Protein AF-A0A7C2GIQ8-F1 (afdb_monomer)

Solvent-accessible surface area (backbone atoms only — not comparable to full-atom values): 7158 Å² total; per-residue (Å²): 123,72,46,80,34,48,23,74,60,42,28,54,51,52,66,72,61,78,58,71,74,41,36,42,35,82,62,22,74,42,92,63,34,71,65,65,30,51,84,58,21,76,26,26,32,29,77,23,62,55,63,57,73,72,57,43,54,54,49,54,50,52,42,35,75,74,72,44,69,86,78,51,55,62,53,49,44,52,50,54,51,49,53,53,50,52,54,14,38,58,61,23,36,76,48,99,82,48,60,43,74,66,44,25,50,53,40,44,55,50,32,58,74,71,51,61,80,73,56,52,74,42,76,44,52,49,81,118

Radius of gyration: 17.82 Å; Cα contacts (8 Å, |Δi|>4): 164; chains: 1; bounding box: 41×32×48 Å

Foldseek 3Di:
DEDEDDQLVLLVCLVVVPDAQHEYEDNNDDPCSLVSNPPSLQRYKYWAFDDDPVRVVVLQVVCVVVVHDGDDRVNRVVVLVVVLLVVLQVQQQPDDPGHDPVSSVVSSVVCVVVVPRPGDTDIDGRPD

Nearest PDB structures (foldseek):
  3td9-assembly1_A-2  TM=7.112E-01  e=5.175E-03  Thermotoga maritima
  3hut-assembly1_A  TM=5.457E-01  e=5.059E-04  Rhodospirillum rubrum ATCC 11170
  1z17-assembly1_A  TM=6.435E-01  e=4.361E-02  Escherichia coli K-12
  3h5l-assembly1_A  TM=5.599E-01  e=1.765E-02  Ruegeria pomeroyi
  1usg-assembly1_A  TM=4.239E-01  e=1.307E-01  Escherichia coli

Sequence (128 aa):
MPLCCDGPTAARWAAAARREGILLGPPAYSPGLRGLLGPVRAGVLVPAWELGAGERASFEAAFREAGGGEPGPAAVAAYQATRLVLAAVGRAAGGAGGPTREGVRLALDRAAAEGTGRAGVGLVEIGR

Secondary structure (DSSP, 8-state):
--B-S-HHHHHHHHHHH--S-EEBPGGG--TTHHHHHGGGGGGEEEEEE---HHHHHHHHHHHHHTT--SPPHHHHHHHHHHHHHHHHHHHHTTSTT---HHHHHHHHHHHHHTTTT---EEEEETT-

Structure (mmCIF, N/CA/C/O backbone):
data_AF-A0A7C2GIQ8-F1
#
_entry.id   AF-A0A7C2GIQ8-F1
#
loop_
_atom_site.group_PDB
_atom_site.id
_atom_site.type_symbol
_a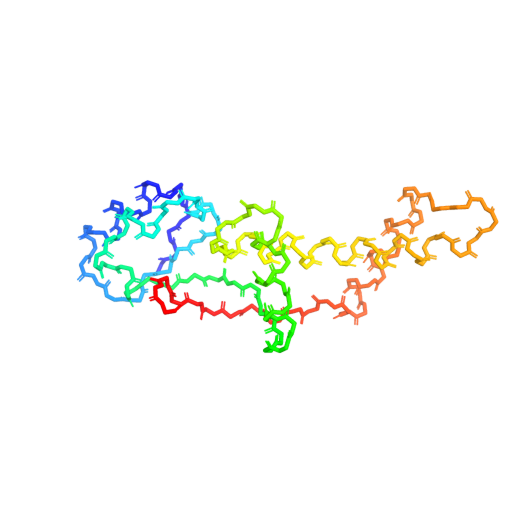tom_site.label_atom_id
_atom_site.label_alt_id
_atom_site.label_comp_id
_atom_site.label_asym_id
_atom_site.label_entity_id
_atom_site.label_seq_id
_atom_site.pdbx_PDB_ins_code
_atom_site.Cartn_x
_atom_site.Cartn_y
_atom_site.Cartn_z
_atom_site.occupancy
_atom_site.B_iso_or_equiv
_atom_site.auth_seq_id
_atom_site.auth_comp_id
_atom_site.auth_asym_id
_atom_site.auth_atom_id
_atom_site.pdbx_PDB_model_num
ATOM 1 N N . MET A 1 1 ? -15.291 -13.307 9.633 1.00 52.75 1 MET A N 1
ATOM 2 C CA . MET A 1 1 ? -15.921 -12.885 8.362 1.00 52.75 1 MET A CA 1
ATOM 3 C C . MET A 1 1 ? -15.361 -11.518 7.998 1.00 52.75 1 MET A C 1
ATOM 5 O O . MET A 1 1 ? -15.474 -10.639 8.847 1.00 52.75 1 MET A O 1
ATOM 9 N N . PRO A 1 2 ? -14.711 -11.344 6.834 1.00 59.53 2 PRO A N 1
ATOM 10 C CA . PRO A 1 2 ? -14.198 -10.043 6.413 1.00 59.53 2 PRO A CA 1
ATOM 11 C C . PRO A 1 2 ? -15.348 -9.096 6.052 1.00 59.53 2 PRO A C 1
ATOM 13 O O . PRO A 1 2 ? -16.257 -9.477 5.315 1.00 59.53 2 PRO A O 1
ATOM 16 N N . LEU A 1 3 ? -15.310 -7.865 6.563 1.00 67.00 3 LEU A N 1
ATOM 17 C CA . LEU A 1 3 ? -16.202 -6.790 6.126 1.00 67.00 3 LEU A CA 1
ATOM 18 C C . LEU A 1 3 ? -15.545 -6.051 4.953 1.00 67.00 3 LEU A C 1
ATOM 20 O O . LEU A 1 3 ? -14.547 -5.352 5.129 1.00 67.00 3 LEU A O 1
ATOM 24 N N . CYS A 1 4 ? -16.110 -6.205 3.756 1.00 67.69 4 CYS A N 1
ATOM 25 C CA . CYS A 1 4 ? -15.668 -5.528 2.534 1.00 67.69 4 CYS A CA 1
ATOM 26 C C . CYS A 1 4 ? -16.644 -4.395 2.191 1.00 67.69 4 CYS A C 1
ATOM 28 O O . CYS A 1 4 ? -17.511 -4.549 1.337 1.00 67.69 4 CYS A O 1
ATOM 30 N N . CYS A 1 5 ? -16.532 -3.271 2.892 1.00 71.88 5 CYS A N 1
ATOM 31 C CA . CYS A 1 5 ? -17.353 -2.078 2.676 1.00 71.88 5 CYS A CA 1
ATOM 32 C C . CYS A 1 5 ? -16.504 -0.813 2.852 1.00 71.88 5 CYS A C 1
ATOM 34 O O . CYS A 1 5 ? -15.355 -0.911 3.282 1.00 71.88 5 CYS A O 1
ATOM 36 N N . ASP A 1 6 ? -17.044 0.353 2.493 1.00 74.75 6 ASP A N 1
ATOM 37 C CA . ASP A 1 6 ? -16.381 1.642 2.715 1.00 74.75 6 ASP A CA 1
ATOM 38 C C . ASP A 1 6 ? -16.105 1.897 4.210 1.00 74.75 6 ASP A C 1
ATOM 40 O O . ASP A 1 6 ? -16.762 1.329 5.087 1.00 74.75 6 ASP A O 1
ATOM 44 N N . GLY A 1 7 ? -15.136 2.766 4.510 1.00 75.44 7 GLY A N 1
ATOM 45 C CA . GLY A 1 7 ? -14.696 3.046 5.882 1.00 75.44 7 GLY A CA 1
ATOM 46 C C . GLY A 1 7 ? -15.822 3.420 6.864 1.00 75.44 7 GLY A C 1
ATOM 47 O O . GLY A 1 7 ? -15.911 2.811 7.934 1.00 75.44 7 GLY A O 1
ATOM 48 N N . PRO A 1 8 ? -16.722 4.363 6.530 1.00 80.56 8 PRO A N 1
ATOM 49 C CA . PRO A 1 8 ? -17.891 4.679 7.356 1.00 80.56 8 PRO A CA 1
ATOM 50 C C . PRO A 1 8 ? -18.818 3.488 7.632 1.00 80.56 8 PRO A C 1
ATOM 52 O O . PRO A 1 8 ? -19.290 3.302 8.759 1.00 80.56 8 PRO A O 1
ATOM 55 N N . THR A 1 9 ? -19.099 2.666 6.625 1.00 81.50 9 THR A N 1
ATOM 56 C CA . THR A 1 9 ? -19.915 1.455 6.783 1.00 81.50 9 THR A CA 1
ATOM 57 C C . THR A 1 9 ? -19.206 0.428 7.666 1.00 81.50 9 THR A C 1
ATOM 59 O O . THR A 1 9 ? -19.820 -0.104 8.594 1.00 81.50 9 THR A O 1
ATOM 62 N N . ALA A 1 10 ? -17.903 0.232 7.472 1.00 80.31 10 ALA A N 1
ATOM 63 C CA . ALA A 1 10 ? -17.086 -0.659 8.287 1.00 80.31 10 ALA A CA 1
ATOM 64 C C . ALA A 1 10 ? -17.067 -0.242 9.766 1.00 80.31 10 ALA A C 1
ATOM 66 O O . ALA A 1 10 ? -17.242 -1.087 10.645 1.00 80.31 10 ALA A O 1
ATOM 67 N N . ALA A 1 11 ? -16.932 1.057 10.050 1.00 81.50 11 ALA A N 1
ATOM 68 C CA . ALA A 1 11 ? -16.924 1.575 11.416 1.00 81.50 11 ALA A CA 1
ATOM 69 C C . ALA A 1 11 ? -18.257 1.348 12.147 1.00 81.50 11 ALA A C 1
ATOM 71 O O . ALA A 1 11 ? -18.266 0.924 13.304 1.00 81.50 11 ALA A O 1
ATOM 72 N N . ARG A 1 12 ? -19.389 1.554 11.458 1.00 83.94 12 ARG A N 1
ATOM 73 C CA . ARG A 1 12 ? -20.727 1.285 12.014 1.00 83.94 12 ARG A CA 1
ATOM 74 C C . ARG A 1 12 ? -20.912 -0.188 12.369 1.00 83.94 12 ARG A C 1
ATOM 76 O O . ARG A 1 12 ? -21.391 -0.502 13.457 1.00 83.94 12 ARG A O 1
ATOM 83 N N . TRP A 1 13 ? -20.489 -1.086 11.482 1.00 83.06 13 TRP A N 1
ATOM 84 C CA . TRP A 1 13 ? -20.536 -2.523 11.741 1.00 83.06 13 TRP A CA 1
ATOM 85 C C . TRP A 1 13 ? -19.619 -2.941 12.889 1.00 83.06 13 TRP A C 1
ATOM 87 O O . TRP A 1 13 ? -20.045 -3.718 13.742 1.00 83.06 13 TRP A O 1
ATOM 97 N N . ALA A 1 14 ? -18.397 -2.407 12.950 1.00 81.62 14 ALA A N 1
ATOM 98 C CA . ALA A 1 14 ? -17.464 -2.703 14.033 1.00 81.62 14 ALA A CA 1
ATOM 99 C C . ALA A 1 14 ? -18.035 -2.292 15.400 1.00 81.62 14 ALA A C 1
ATOM 101 O O . ALA A 1 14 ? -18.028 -3.089 16.339 1.00 81.62 14 ALA A O 1
ATOM 102 N N . ALA A 1 15 ? -18.617 -1.092 15.490 1.00 81.81 15 ALA A N 1
ATOM 103 C CA . ALA A 1 15 ? -19.265 -0.603 16.704 1.00 81.81 15 ALA A CA 1
ATOM 104 C C . ALA A 1 15 ? -20.469 -1.463 17.132 1.00 81.81 15 ALA A C 1
ATOM 106 O O . ALA A 1 15 ? -20.637 -1.752 18.318 1.00 81.81 15 ALA A O 1
ATOM 107 N N . ALA A 1 16 ? -21.288 -1.910 16.175 1.00 81.88 16 ALA A N 1
ATOM 108 C CA . ALA A 1 16 ? -22.442 -2.767 16.447 1.00 81.88 16 ALA A CA 1
ATOM 109 C C . ALA A 1 16 ? -22.045 -4.193 16.864 1.00 81.88 16 ALA A C 1
ATOM 111 O O . ALA A 1 16 ? -22.718 -4.814 17.683 1.00 81.88 16 ALA A O 1
ATOM 112 N N . ALA A 1 17 ? -20.949 -4.719 16.314 1.00 78.62 17 ALA A N 1
ATOM 113 C CA . ALA A 1 17 ? -20.550 -6.107 16.496 1.00 78.62 17 ALA A CA 1
ATOM 114 C C . ALA A 1 17 ? -20.029 -6.435 17.908 1.00 78.62 17 ALA A C 1
ATOM 116 O O . ALA A 1 17 ? -20.028 -7.619 18.250 1.00 78.62 17 ALA A O 1
ATOM 117 N N . ARG A 1 18 ? -19.597 -5.422 18.690 1.00 68.31 18 ARG A N 1
ATOM 118 C CA . ARG A 1 18 ? -19.089 -5.512 20.082 1.00 68.31 18 ARG A CA 1
ATOM 119 C C . ARG A 1 18 ? -18.170 -6.717 20.350 1.00 68.31 18 ARG A C 1
ATOM 121 O O . ARG A 1 18 ? -18.248 -7.343 21.402 1.00 68.31 18 ARG A O 1
ATOM 128 N N . ARG A 1 19 ? -17.323 -7.061 19.381 1.00 68.19 19 ARG A N 1
ATOM 129 C CA . ARG A 1 19 ? -16.449 -8.240 19.415 1.00 68.19 19 ARG A CA 1
ATOM 130 C C . ARG A 1 19 ? -15.038 -7.863 18.981 1.00 68.19 19 ARG A C 1
ATOM 132 O O . ARG A 1 19 ? -14.872 -6.961 18.162 1.00 68.19 19 ARG A O 1
ATOM 139 N N . GLU A 1 20 ? -14.054 -8.581 19.500 1.00 69.44 20 GLU A N 1
ATOM 140 C CA . GLU A 1 20 ? -12.659 -8.485 19.067 1.00 69.44 20 GLU A CA 1
ATOM 141 C C . GLU A 1 20 ? -12.418 -9.321 17.797 1.00 69.44 20 GLU A C 1
ATOM 143 O O . GLU A 1 20 ? -13.225 -10.183 17.434 1.00 69.44 20 GLU A O 1
ATOM 148 N N . GLY A 1 21 ? -11.314 -9.054 17.096 1.00 71.62 21 GLY A N 1
ATOM 149 C CA . GLY A 1 21 ? -10.894 -9.815 15.915 1.00 71.62 21 GLY A CA 1
ATOM 150 C C . GLY A 1 21 ? -11.700 -9.519 14.645 1.00 71.62 21 GLY A C 1
ATOM 151 O O . GLY A 1 21 ? -11.882 -10.400 13.801 1.00 71.62 21 GLY A O 1
ATOM 152 N N . ILE A 1 22 ? -12.213 -8.296 14.490 1.00 80.69 22 ILE A N 1
ATOM 153 C CA . ILE A 1 22 ? -12.941 -7.892 13.282 1.00 80.69 22 ILE A CA 1
ATOM 154 C C . ILE A 1 22 ? -11.942 -7.649 12.155 1.00 80.69 22 ILE A C 1
ATOM 156 O O . ILE A 1 22 ? -11.134 -6.730 12.220 1.00 80.69 22 ILE A O 1
ATOM 160 N N . LEU A 1 23 ? -12.036 -8.452 11.097 1.00 79.44 23 LEU A N 1
ATOM 161 C CA . LEU A 1 23 ? -11.227 -8.295 9.895 1.00 79.44 23 LEU A CA 1
ATOM 162 C C . LEU A 1 23 ? -11.905 -7.312 8.929 1.00 79.44 23 LEU A C 1
ATOM 164 O O . LEU A 1 23 ? -12.991 -7.611 8.421 1.00 79.44 23 LEU A O 1
ATOM 168 N N . LEU A 1 24 ? -11.280 -6.167 8.647 1.00 77.31 24 LEU A N 1
ATOM 169 C CA . LEU A 1 24 ? -11.746 -5.245 7.600 1.00 77.31 24 LEU A CA 1
ATOM 170 C C . LEU A 1 24 ? -10.924 -5.424 6.330 1.00 77.31 24 LEU A C 1
ATOM 172 O O . LEU A 1 24 ? -9.706 -5.511 6.396 1.00 77.31 24 LEU A O 1
ATOM 176 N N . GLY A 1 25 ? -11.586 -5.473 5.176 1.00 68.81 25 GLY A N 1
ATOM 177 C CA . GLY A 1 25 ? -10.915 -5.578 3.883 1.00 68.81 25 GLY A CA 1
ATOM 178 C C . GLY A 1 25 ? -10.477 -4.226 3.290 1.00 68.81 25 GLY A C 1
ATOM 179 O O . GLY A 1 25 ? -10.890 -3.170 3.770 1.00 68.81 25 GLY A O 1
ATOM 180 N N . PRO A 1 26 ? -9.735 -4.250 2.165 1.00 60.41 26 PRO A N 1
ATOM 181 C CA . PRO A 1 26 ? -9.187 -3.074 1.479 1.00 60.41 26 PRO A CA 1
ATOM 182 C C . PRO A 1 26 ? -10.112 -1.885 1.160 1.00 60.41 26 PRO A C 1
ATOM 184 O O . PRO A 1 26 ? -9.614 -0.760 1.221 1.00 60.41 26 PRO A O 1
ATOM 187 N N . PRO A 1 27 ? -11.422 -2.040 0.864 1.00 60.56 27 PRO A N 1
ATOM 188 C CA . PRO A 1 27 ? -12.282 -0.871 0.647 1.00 60.56 27 PRO A CA 1
ATOM 189 C C . PRO A 1 27 ? -12.546 -0.053 1.923 1.00 60.56 27 PRO A C 1
ATOM 191 O O . PRO A 1 27 ? -12.976 1.095 1.826 1.00 60.56 27 PRO A O 1
ATOM 194 N N . ALA A 1 28 ? -12.267 -0.601 3.111 1.00 60.53 28 ALA A N 1
ATOM 195 C CA . ALA A 1 28 ? -12.519 0.091 4.370 1.00 60.53 28 ALA A CA 1
ATOM 196 C C . ALA A 1 28 ? -11.461 1.159 4.683 1.00 60.53 28 ALA A C 1
ATOM 198 O O . ALA A 1 28 ? -11.719 2.038 5.501 1.00 60.53 28 ALA A O 1
ATOM 199 N N . TYR A 1 29 ? -10.280 1.106 4.052 1.00 68.50 29 TYR A N 1
ATOM 200 C CA . TYR A 1 29 ? -9.123 1.940 4.393 1.00 68.50 29 TYR A CA 1
ATOM 201 C C . TYR A 1 29 ? -9.243 3.366 3.847 1.00 68.50 29 TYR A C 1
ATOM 203 O O . TYR A 1 29 ? -8.528 3.765 2.930 1.00 68.50 29 TYR A O 1
ATOM 211 N N . SER A 1 30 ? -10.142 4.157 4.423 1.00 64.56 30 SER A N 1
ATOM 212 C CA . SER A 1 30 ? -10.237 5.583 4.133 1.00 64.56 30 SER A CA 1
ATOM 213 C C . SER A 1 30 ? -9.470 6.415 5.169 1.00 64.56 30 SER A C 1
ATOM 215 O O . SER A 1 30 ? -9.431 6.053 6.354 1.00 64.56 30 SER A O 1
ATOM 217 N N . PRO A 1 31 ? -8.916 7.576 4.776 1.00 65.38 31 PRO A N 1
ATOM 218 C CA . PRO A 1 31 ? -8.516 8.604 5.732 1.00 65.38 31 PRO A CA 1
ATOM 219 C C . PRO A 1 31 ? -9.638 8.848 6.756 1.00 65.38 31 PRO A C 1
ATOM 221 O O . PRO A 1 31 ? -10.815 8.889 6.401 1.00 65.38 31 PRO A O 1
ATOM 224 N N . GLY A 1 32 ? -9.289 8.940 8.041 1.00 71.06 32 GLY A N 1
ATOM 225 C CA . GLY A 1 32 ? -10.256 9.160 9.125 1.00 71.06 32 GLY A CA 1
ATOM 226 C C . GLY A 1 32 ? -10.941 7.907 9.692 1.00 71.06 32 GLY A C 1
ATOM 227 O O . GLY A 1 32 ? -11.593 8.019 10.730 1.00 71.06 32 GLY A O 1
ATOM 228 N N . LEU A 1 33 ? -10.745 6.709 9.118 1.00 76.62 33 LEU A N 1
ATOM 229 C CA . LEU A 1 33 ? -11.305 5.458 9.663 1.00 76.62 33 LEU A CA 1
ATOM 230 C C . LEU A 1 33 ? -10.921 5.237 11.135 1.00 76.62 33 LEU A C 1
ATOM 232 O O . LEU A 1 33 ? -11.761 4.850 11.942 1.00 76.62 33 LEU A O 1
ATOM 236 N N . ARG A 1 34 ? -9.668 5.538 11.501 1.00 76.62 34 ARG A N 1
ATOM 237 C CA . ARG A 1 34 ? -9.179 5.468 12.889 1.00 76.62 34 ARG A CA 1
ATOM 238 C C . ARG A 1 34 ? -10.040 6.302 13.845 1.00 76.62 34 ARG A C 1
ATOM 240 O O . ARG A 1 34 ? -10.326 5.855 14.952 1.00 76.62 34 ARG A O 1
ATOM 247 N N . GLY A 1 35 ? -10.461 7.490 13.407 1.00 79.00 35 GLY A N 1
ATOM 248 C CA . GLY A 1 35 ? -11.360 8.358 14.167 1.00 79.00 35 GLY A CA 1
ATOM 249 C C . GLY A 1 35 ? -12.768 7.774 14.270 1.00 79.00 35 GLY A C 1
ATOM 250 O O . GLY A 1 35 ? -13.331 7.731 15.359 1.00 79.00 35 GLY A O 1
ATOM 251 N N . LEU A 1 36 ? -13.300 7.250 13.162 1.00 82.94 36 LEU A N 1
ATOM 252 C CA . LEU A 1 36 ? -14.636 6.644 13.110 1.00 82.94 36 LEU A CA 1
ATOM 253 C C . LEU A 1 36 ? -14.758 5.374 13.967 1.00 82.94 36 LEU A C 1
ATOM 255 O O . LEU A 1 36 ? -15.813 5.126 14.543 1.00 82.94 36 LEU A O 1
ATOM 259 N N . LEU A 1 37 ? -13.691 4.578 14.069 1.00 81.25 37 LEU A N 1
ATOM 260 C CA . LEU A 1 37 ? -13.659 3.365 14.891 1.00 81.25 37 LEU A CA 1
ATOM 261 C C . LEU A 1 37 ? -13.595 3.655 16.397 1.00 81.25 37 LEU A C 1
ATOM 263 O O . LEU A 1 37 ? -13.954 2.792 17.201 1.00 81.25 37 LEU A O 1
ATOM 267 N N . GLY A 1 38 ? -13.137 4.845 16.797 1.00 83.88 38 GLY A N 1
ATOM 268 C CA . GLY A 1 38 ? -13.063 5.235 18.202 1.00 83.88 38 GLY A CA 1
ATOM 269 C C . GLY A 1 38 ? -12.305 4.197 19.052 1.00 83.88 38 GLY A C 1
ATOM 270 O O . GLY A 1 38 ? -11.207 3.788 18.665 1.00 83.88 38 GLY A O 1
ATOM 271 N N . PRO A 1 39 ? -12.850 3.766 20.207 1.00 82.31 39 PRO A N 1
ATOM 272 C CA . PRO A 1 39 ? -12.249 2.732 21.058 1.00 82.31 39 PRO A CA 1
ATOM 273 C C . PRO A 1 39 ? -12.209 1.326 20.440 1.00 82.31 39 PRO A C 1
ATOM 275 O O . PRO A 1 39 ? -11.334 0.537 20.781 1.00 82.31 39 PRO A O 1
ATOM 278 N N . VAL A 1 40 ? -13.119 1.007 19.512 1.00 81.00 40 VAL A N 1
ATOM 279 C CA . VAL A 1 40 ? -13.261 -0.343 18.926 1.00 81.00 40 VAL A CA 1
ATOM 280 C C . VAL A 1 40 ? -12.078 -0.702 18.023 1.00 81.00 40 VAL A C 1
ATOM 282 O O . VAL A 1 40 ? -11.848 -1.869 17.723 1.00 81.00 40 VAL A O 1
ATOM 285 N N . ARG A 1 41 ? -11.281 0.296 17.634 1.00 80.25 41 ARG A N 1
ATOM 286 C CA . ARG A 1 41 ? -10.116 0.149 16.758 1.00 80.25 41 ARG A CA 1
ATOM 287 C C . ARG A 1 41 ? -9.113 -0.925 17.225 1.00 80.25 41 ARG A C 1
ATOM 289 O O . ARG A 1 41 ? -8.594 -1.649 16.386 1.00 80.25 41 ARG A O 1
ATOM 296 N N . ALA A 1 42 ? -8.940 -1.109 18.539 1.00 78.00 42 ALA A N 1
ATOM 297 C CA . ALA A 1 42 ? -8.035 -2.117 19.110 1.00 78.00 42 ALA A CA 1
ATOM 298 C C . ALA A 1 42 ? -8.473 -3.575 18.834 1.00 78.00 42 ALA A C 1
ATOM 300 O O . ALA A 1 42 ? -7.687 -4.510 18.900 1.00 78.00 42 ALA A O 1
ATOM 301 N N . GLY A 1 43 ? -9.745 -3.793 18.490 1.00 77.00 43 GLY A N 1
ATOM 302 C CA . GLY A 1 43 ? -10.260 -5.106 18.097 1.00 77.00 43 GLY A CA 1
ATOM 303 C C . GLY A 1 43 ? -10.265 -5.338 16.585 1.00 77.00 43 GLY A C 1
ATOM 304 O O . GLY A 1 43 ? -10.789 -6.361 16.140 1.00 77.00 43 GLY A O 1
ATOM 305 N N . VAL A 1 44 ? -9.761 -4.390 15.790 1.00 79.00 44 VAL A N 1
ATOM 306 C CA . VAL A 1 44 ? -9.875 -4.398 14.329 1.00 79.00 44 VAL A CA 1
ATOM 307 C C . VAL A 1 44 ? -8.540 -4.739 13.683 1.00 79.00 44 VAL A C 1
ATOM 309 O O . VAL A 1 44 ? -7.557 -4.018 13.837 1.00 79.00 44 VAL A O 1
ATOM 312 N N . LEU A 1 45 ? -8.547 -5.811 12.895 1.00 80.06 45 LEU A N 1
ATOM 313 C CA . LEU A 1 45 ? -7.412 -6.288 12.120 1.00 80.06 45 LEU A CA 1
ATOM 314 C C . LEU A 1 45 ? -7.612 -5.981 10.645 1.00 80.06 45 LEU A C 1
ATOM 316 O O . LEU A 1 45 ? -8.714 -6.119 10.107 1.00 80.06 45 LEU A O 1
ATOM 320 N N . VAL A 1 46 ? -6.525 -5.613 9.977 1.00 77.75 46 VAL A N 1
ATOM 321 C CA . VAL A 1 46 ? -6.542 -5.316 8.550 1.00 77.75 46 VAL A CA 1
ATOM 322 C C . VAL A 1 46 ? -5.371 -5.973 7.830 1.00 77.75 46 VAL A C 1
ATOM 324 O O . VAL A 1 46 ? -4.243 -5.872 8.315 1.00 77.75 46 VAL A O 1
ATOM 327 N N . PRO A 1 47 ? -5.595 -6.654 6.688 1.00 76.38 47 PRO A N 1
ATOM 328 C CA . PRO A 1 47 ? -4.510 -7.108 5.845 1.00 76.38 47 PRO A CA 1
ATOM 329 C C . PRO A 1 47 ? -3.737 -5.900 5.331 1.00 76.38 47 PRO A C 1
ATOM 331 O O . PRO A 1 47 ? -4.297 -5.009 4.679 1.00 76.38 47 PRO A O 1
ATOM 334 N N . ALA A 1 48 ? -2.445 -5.898 5.627 1.00 76.44 48 ALA A N 1
ATOM 335 C CA . ALA A 1 48 ? -1.499 -4.909 5.164 1.00 76.44 48 ALA A CA 1
ATOM 336 C C . ALA A 1 48 ? -0.264 -5.613 4.618 1.00 76.44 48 ALA A C 1
ATOM 338 O O . ALA A 1 48 ? 0.171 -6.649 5.121 1.00 76.44 48 ALA A O 1
ATOM 339 N N . TRP A 1 49 ? 0.307 -5.018 3.583 1.00 78.50 49 TRP A N 1
ATOM 340 C CA . TRP A 1 49 ? 1.604 -5.441 3.102 1.00 78.50 49 TRP A CA 1
ATOM 341 C C . TRP A 1 49 ? 2.672 -5.100 4.142 1.00 78.50 49 TRP A C 1
ATOM 343 O O . TRP A 1 49 ? 2.689 -3.999 4.702 1.00 78.50 49 TRP A O 1
ATOM 353 N N . GLU A 1 50 ? 3.557 -6.048 4.410 1.00 79.12 50 GLU A N 1
ATOM 354 C CA . GLU A 1 50 ? 4.646 -5.881 5.359 1.00 79.12 50 GLU A CA 1
ATOM 355 C C . GLU A 1 50 ? 5.837 -5.202 4.688 1.00 79.12 50 GLU A C 1
ATOM 357 O O . GLU A 1 50 ? 6.216 -5.516 3.558 1.00 79.12 50 GLU A O 1
ATOM 362 N N . LEU A 1 51 ? 6.434 -4.263 5.416 1.00 79.94 51 LEU A N 1
ATOM 363 C CA . LEU A 1 51 ? 7.721 -3.660 5.097 1.00 79.94 51 LEU A CA 1
ATOM 364 C C . LEU A 1 51 ? 8.705 -4.090 6.180 1.00 79.94 51 LEU A C 1
ATOM 366 O O . LEU A 1 51 ? 8.326 -4.174 7.352 1.00 79.94 51 LEU A O 1
ATOM 370 N N . GLY A 1 52 ? 9.968 -4.314 5.814 1.00 82.19 52 GLY A N 1
ATOM 371 C CA . GLY A 1 52 ? 11.020 -4.501 6.814 1.00 82.19 52 GLY A CA 1
ATOM 372 C C . GLY A 1 52 ? 11.118 -3.276 7.732 1.00 82.19 52 GLY A C 1
ATOM 373 O O . GLY A 1 52 ? 10.839 -2.160 7.299 1.00 82.19 52 GLY A O 1
ATOM 374 N N . ALA A 1 53 ? 11.529 -3.456 8.992 1.00 78.44 53 ALA A N 1
ATOM 375 C CA . ALA A 1 53 ? 11.509 -2.381 9.995 1.00 78.44 53 ALA A CA 1
ATOM 376 C C . ALA A 1 53 ? 12.247 -1.099 9.547 1.00 78.44 53 ALA A C 1
ATOM 378 O O . ALA A 1 53 ? 11.729 0.003 9.716 1.00 78.44 53 ALA A O 1
ATOM 379 N N . GLY A 1 54 ? 13.420 -1.239 8.915 1.00 85.31 54 GLY A N 1
ATOM 380 C CA . GLY A 1 54 ? 14.168 -0.098 8.373 1.00 85.31 54 GLY A CA 1
ATOM 381 C C . GLY A 1 54 ? 13.462 0.587 7.197 1.00 85.31 54 GLY A C 1
ATOM 382 O O . GLY A 1 54 ? 13.395 1.810 7.141 1.00 85.31 54 GLY A O 1
ATOM 383 N N . GLU A 1 55 ? 12.871 -0.195 6.293 1.00 87.44 55 GLU A N 1
ATOM 384 C CA . GLU A 1 55 ? 12.123 0.321 5.140 1.00 87.44 55 GLU A CA 1
ATOM 385 C C . GLU A 1 55 ? 10.853 1.057 5.574 1.00 87.44 55 GLU A C 1
ATOM 387 O O . GLU A 1 55 ? 10.544 2.125 5.049 1.00 87.44 55 GLU A O 1
ATOM 392 N N . ARG A 1 56 ? 10.149 0.517 6.573 1.00 86.44 56 ARG A N 1
ATOM 393 C CA . ARG A 1 56 ? 8.969 1.146 7.165 1.00 86.44 56 ARG A CA 1
ATOM 394 C C . ARG A 1 56 ? 9.292 2.528 7.722 1.00 86.44 56 ARG A C 1
ATOM 396 O O . ARG A 1 56 ? 8.598 3.480 7.381 1.00 86.44 56 ARG A O 1
ATOM 403 N N . ALA A 1 57 ? 10.361 2.650 8.509 1.00 88.12 57 ALA A N 1
ATOM 404 C CA . ALA A 1 57 ? 10.767 3.929 9.083 1.00 88.12 57 ALA A CA 1
ATOM 405 C C . ALA A 1 57 ? 11.094 4.972 7.998 1.00 88.12 57 ALA A C 1
ATOM 407 O O . ALA A 1 57 ? 10.646 6.116 8.082 1.00 88.12 57 ALA A O 1
ATOM 408 N N . SER A 1 58 ? 11.823 4.575 6.948 1.00 90.44 58 SER A N 1
ATOM 409 C CA . SER A 1 58 ? 12.126 5.460 5.816 1.00 90.44 58 SER A CA 1
ATOM 410 C C . SER A 1 58 ? 10.871 5.873 5.044 1.00 90.44 58 SER A C 1
ATOM 412 O O . SER A 1 58 ? 10.720 7.045 4.702 1.00 90.44 58 SER A O 1
ATOM 414 N N . PHE A 1 59 ? 9.952 4.938 4.795 1.00 90.44 59 PHE A N 1
ATOM 415 C CA . PHE A 1 59 ? 8.679 5.223 4.134 1.00 90.44 59 PHE A CA 1
ATOM 416 C C . PHE A 1 59 ? 7.813 6.193 4.951 1.00 90.44 59 PHE A C 1
ATOM 418 O O . PHE A 1 59 ? 7.319 7.177 4.407 1.00 90.44 59 PHE A O 1
ATOM 425 N N . GLU A 1 60 ? 7.660 5.963 6.256 1.00 90.75 60 GLU A N 1
ATOM 426 C CA . GLU A 1 60 ? 6.868 6.815 7.152 1.00 90.75 60 GLU A CA 1
ATOM 427 C C . GLU A 1 60 ? 7.455 8.225 7.308 1.00 90.75 60 GLU A C 1
ATOM 429 O O . GLU A 1 60 ? 6.709 9.191 7.481 1.00 90.75 60 GLU A O 1
ATOM 434 N N . ALA A 1 61 ? 8.782 8.369 7.257 1.00 92.50 61 ALA A N 1
ATOM 435 C CA . ALA A 1 61 ? 9.438 9.674 7.219 1.00 92.50 61 ALA A CA 1
ATOM 436 C C . ALA A 1 61 ? 9.131 10.409 5.905 1.00 92.50 61 ALA A C 1
ATOM 438 O O . ALA A 1 61 ? 8.572 11.505 5.940 1.00 92.50 61 ALA A O 1
ATOM 439 N N . ALA A 1 62 ? 9.383 9.770 4.759 1.00 93.19 62 ALA A N 1
ATOM 440 C CA . ALA A 1 62 ? 9.151 10.369 3.444 1.00 93.19 62 ALA A CA 1
ATOM 441 C C . ALA A 1 62 ? 7.670 10.712 3.197 1.00 93.19 62 ALA A C 1
ATOM 443 O O . ALA A 1 62 ? 7.354 11.746 2.610 1.00 93.19 62 ALA A O 1
ATOM 444 N N . PHE A 1 63 ? 6.742 9.874 3.673 1.00 90.06 63 PHE A N 1
ATOM 445 C CA . PHE A 1 63 ? 5.306 10.127 3.550 1.00 90.06 63 PHE A CA 1
ATOM 446 C C . PHE A 1 63 ? 4.882 11.391 4.311 1.00 90.06 63 PHE A C 1
ATOM 448 O O . PHE A 1 63 ? 4.078 12.172 3.804 1.00 90.06 63 PHE A O 1
ATOM 455 N N . ARG A 1 64 ? 5.456 11.621 5.500 1.00 91.31 64 ARG A N 1
ATOM 456 C CA .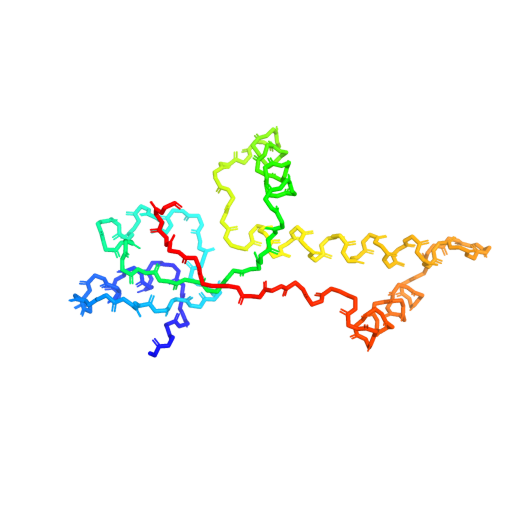 ARG A 1 64 ? 5.218 12.838 6.291 1.00 91.31 64 ARG A CA 1
ATOM 457 C C . ARG A 1 64 ? 5.866 14.070 5.670 1.00 91.31 64 ARG A C 1
ATOM 459 O O . ARG A 1 64 ? 5.230 15.117 5.607 1.00 91.31 64 ARG A O 1
ATOM 466 N N . GLU A 1 65 ? 7.093 13.948 5.171 1.00 94.00 65 GLU A N 1
ATOM 467 C CA . GLU A 1 65 ? 7.784 15.034 4.459 1.00 94.00 65 GLU A CA 1
ATOM 468 C C . GLU A 1 65 ? 7.017 15.487 3.209 1.00 94.00 65 GLU A C 1
ATOM 470 O O . GLU A 1 65 ? 6.962 16.679 2.916 1.00 94.00 65 GLU A O 1
ATOM 475 N N . ALA A 1 66 ? 6.342 14.563 2.520 1.00 90.50 66 ALA A N 1
ATOM 476 C CA . ALA A 1 66 ? 5.464 14.863 1.389 1.00 90.50 66 ALA A CA 1
ATOM 477 C C . ALA A 1 66 ? 4.126 15.535 1.782 1.00 90.50 66 ALA A C 1
ATOM 479 O O . ALA A 1 66 ? 3.264 15.731 0.925 1.00 90.50 66 ALA A O 1
ATOM 480 N N . GLY A 1 67 ? 3.924 15.878 3.060 1.00 88.12 67 GLY A N 1
ATOM 481 C CA . GLY A 1 67 ? 2.695 16.490 3.577 1.00 88.12 67 GLY A CA 1
ATOM 482 C C . GLY A 1 67 ? 1.605 15.487 3.967 1.00 88.12 67 GLY A C 1
ATOM 483 O O . GLY A 1 67 ? 0.471 15.882 4.239 1.00 88.12 67 GLY A O 1
ATOM 484 N N . GLY A 1 68 ? 1.922 14.191 3.991 1.00 83.56 68 GLY A N 1
ATOM 485 C CA . GLY A 1 68 ? 1.033 13.151 4.492 1.00 83.56 68 GLY A CA 1
ATOM 486 C C . GLY A 1 68 ? 0.961 13.113 6.023 1.00 83.56 68 GLY A C 1
ATOM 487 O O . GLY A 1 68 ? 1.845 13.589 6.732 1.00 83.56 68 GLY A O 1
ATOM 488 N N . GLY A 1 69 ? -0.112 12.515 6.545 1.00 83.06 69 GLY A N 1
ATOM 489 C CA . GLY A 1 69 ? -0.225 12.164 7.964 1.00 83.06 69 GLY A CA 1
ATOM 490 C C . GLY A 1 69 ? 0.449 10.824 8.280 1.00 83.06 69 GLY A C 1
ATOM 491 O O . GLY A 1 69 ? 1.505 10.491 7.752 1.00 83.06 69 GLY A O 1
ATOM 492 N N . GLU A 1 70 ? -0.191 10.017 9.123 1.00 79.31 70 GLU A N 1
ATOM 493 C CA . GLU A 1 70 ? 0.201 8.621 9.346 1.00 79.31 70 GLU A CA 1
ATOM 494 C C . GLU A 1 70 ? -0.200 7.762 8.126 1.00 79.31 70 GLU A C 1
ATOM 496 O O . GLU A 1 70 ? -1.376 7.778 7.735 1.00 79.31 70 GLU A O 1
ATOM 501 N N . PRO A 1 71 ? 0.730 7.033 7.481 1.00 78.81 71 PRO A N 1
ATOM 502 C CA . PRO A 1 71 ? 0.396 6.239 6.307 1.00 78.81 71 PRO A CA 1
ATOM 503 C C . PRO A 1 71 ? -0.443 5.013 6.684 1.00 78.81 71 PRO A C 1
ATOM 505 O O . PRO A 1 71 ? -0.032 4.160 7.467 1.00 78.81 71 PRO A O 1
ATOM 508 N N . GLY A 1 72 ? -1.621 4.891 6.071 1.00 76.31 72 GLY A N 1
ATOM 509 C CA . GLY A 1 72 ? -2.475 3.710 6.217 1.00 76.31 72 GLY A CA 1
ATOM 510 C C . GLY A 1 72 ? -2.041 2.522 5.337 1.00 76.31 72 GLY A C 1
ATOM 511 O O . GLY A 1 72 ? -1.195 2.674 4.452 1.00 76.31 72 GLY A O 1
ATOM 512 N N . PRO A 1 73 ? -2.676 1.342 5.486 1.00 75.69 73 PRO A N 1
ATOM 513 C CA . PRO A 1 73 ? -2.358 0.138 4.704 1.00 75.69 73 PRO A CA 1
ATOM 514 C C . PRO A 1 73 ? -2.396 0.331 3.179 1.00 75.69 73 PRO A C 1
ATOM 516 O O . PRO A 1 73 ? -1.574 -0.231 2.458 1.00 75.69 73 PRO A O 1
ATOM 519 N N . ALA A 1 74 ? -3.316 1.163 2.677 1.00 77.62 74 ALA A N 1
ATOM 520 C CA . ALA A 1 74 ? -3.399 1.491 1.254 1.00 77.62 74 ALA A CA 1
ATOM 521 C C . ALA A 1 74 ? -2.175 2.282 0.755 1.00 77.62 74 ALA A C 1
ATOM 523 O O . ALA A 1 74 ? -1.718 2.059 -0.365 1.00 77.62 74 ALA A O 1
ATOM 524 N N . ALA A 1 75 ? -1.606 3.159 1.591 1.00 82.12 75 ALA A N 1
ATOM 525 C CA . ALA A 1 75 ? -0.392 3.900 1.254 1.00 82.12 75 ALA A CA 1
ATOM 526 C C . ALA A 1 75 ? 0.818 2.958 1.147 1.00 82.12 75 ALA A C 1
ATOM 528 O O . ALA A 1 75 ? 1.613 3.087 0.219 1.00 82.12 75 ALA A O 1
ATOM 529 N N . VAL A 1 76 ? 0.911 1.960 2.034 1.00 82.56 76 VAL A N 1
ATOM 530 C CA . VAL A 1 76 ? 1.950 0.919 1.969 1.00 82.56 76 VAL A CA 1
ATOM 531 C C . VAL A 1 76 ? 1.816 0.081 0.692 1.00 82.56 76 VAL A C 1
ATOM 533 O O . VAL A 1 76 ? 2.807 -0.153 0.001 1.00 82.56 76 VAL A O 1
ATOM 536 N N . ALA A 1 77 ? 0.593 -0.320 0.330 1.00 79.75 77 ALA A N 1
ATOM 537 C CA . ALA A 1 77 ? 0.334 -1.051 -0.912 1.00 79.75 77 ALA A CA 1
ATOM 538 C C . ALA A 1 77 ? 0.752 -0.237 -2.152 1.00 79.75 77 ALA A C 1
ATOM 540 O O . ALA A 1 77 ? 1.433 -0.752 -3.039 1.00 79.75 77 ALA A O 1
ATOM 541 N N . ALA A 1 78 ? 0.384 1.048 -2.196 1.00 84.31 78 ALA A N 1
ATOM 542 C CA . ALA A 1 78 ? 0.753 1.951 -3.284 1.00 84.31 78 ALA A CA 1
ATOM 543 C C . ALA A 1 78 ? 2.274 2.154 -3.378 1.00 84.31 78 ALA A C 1
ATOM 545 O O . ALA A 1 78 ? 2.833 2.162 -4.477 1.00 84.31 78 ALA A O 1
ATOM 546 N N . TYR A 1 79 ? 2.957 2.267 -2.237 1.00 87.56 79 TYR A N 1
ATOM 547 C CA . TYR A 1 79 ? 4.413 2.354 -2.170 1.00 87.56 79 TYR A CA 1
ATOM 548 C C . TYR A 1 79 ? 5.088 1.114 -2.771 1.00 87.56 79 TYR A C 1
ATOM 550 O O . TYR A 1 79 ? 5.918 1.240 -3.673 1.00 87.56 79 TYR A O 1
ATOM 558 N N . GLN A 1 80 ? 4.683 -0.08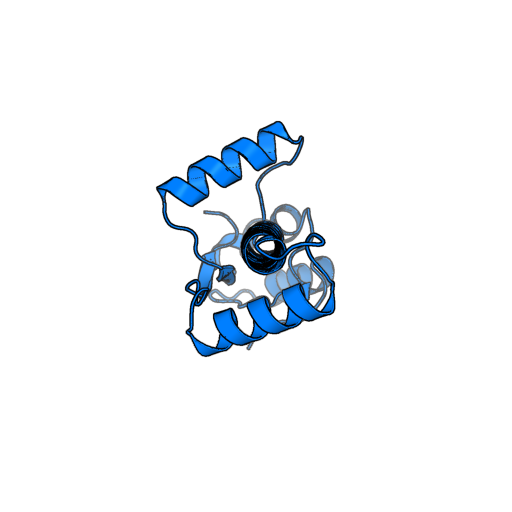7 -2.352 1.00 84.56 80 GLN A N 1
ATOM 559 C CA . GLN A 1 80 ? 5.241 -1.330 -2.892 1.00 84.56 80 GLN A CA 1
ATOM 560 C C . GLN A 1 80 ? 4.956 -1.500 -4.387 1.00 84.56 80 GLN A C 1
ATOM 562 O O . GLN A 1 80 ? 5.863 -1.836 -5.152 1.00 84.56 80 GLN A O 1
ATOM 567 N N . ALA A 1 81 ? 3.728 -1.205 -4.825 1.00 85.88 81 ALA A N 1
ATOM 568 C CA . ALA A 1 81 ? 3.370 -1.241 -6.239 1.00 85.88 81 ALA A CA 1
ATOM 569 C C . ALA A 1 81 ? 4.249 -0.288 -7.064 1.00 85.88 81 ALA A C 1
ATOM 571 O O . ALA A 1 81 ? 4.767 -0.666 -8.114 1.00 85.88 81 ALA A O 1
ATOM 572 N N . THR A 1 82 ? 4.494 0.922 -6.553 1.00 89.94 82 THR A N 1
ATOM 573 C CA . THR A 1 82 ? 5.362 1.909 -7.207 1.00 89.94 82 THR A CA 1
ATOM 574 C C . THR A 1 82 ? 6.794 1.393 -7.335 1.00 89.94 82 THR A C 1
ATOM 576 O O . THR A 1 82 ? 7.386 1.501 -8.408 1.00 89.94 82 THR A O 1
ATOM 579 N N . ARG A 1 83 ? 7.349 0.764 -6.290 1.00 87.50 83 ARG A N 1
ATOM 580 C CA . ARG A 1 83 ? 8.692 0.161 -6.355 1.00 87.50 83 ARG A CA 1
ATOM 581 C C . ARG A 1 83 ? 8.794 -0.921 -7.432 1.00 87.50 83 ARG A C 1
ATOM 583 O O . ARG A 1 83 ? 9.779 -0.944 -8.170 1.00 87.50 83 ARG A O 1
ATOM 590 N N . LEU A 1 84 ? 7.787 -1.789 -7.546 1.00 87.25 84 LEU A N 1
ATOM 591 C CA . LEU A 1 84 ? 7.746 -2.832 -8.576 1.00 87.25 84 LEU A CA 1
A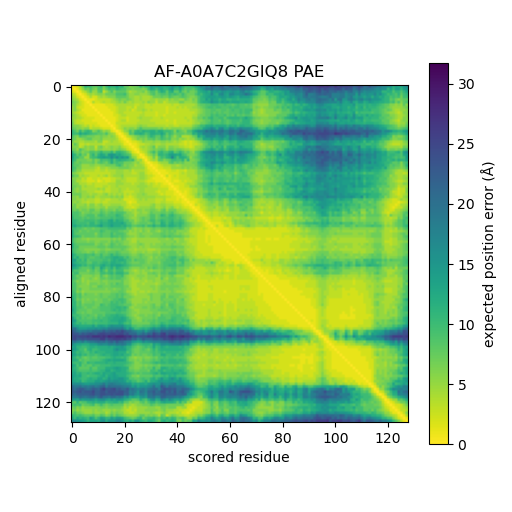TOM 592 C C . LEU A 1 84 ? 7.698 -2.234 -9.986 1.00 87.25 84 LEU A C 1
ATOM 594 O O . LEU A 1 84 ? 8.451 -2.665 -10.861 1.00 87.25 84 LEU A O 1
ATOM 598 N N . VAL A 1 85 ? 6.869 -1.207 -10.188 1.00 90.62 85 VAL A N 1
ATOM 599 C CA . VAL A 1 85 ? 6.774 -0.496 -11.470 1.00 90.62 85 VAL A CA 1
ATOM 600 C C . VAL A 1 85 ? 8.100 0.176 -11.821 1.00 90.62 85 VAL A C 1
ATOM 602 O O . VAL A 1 85 ? 8.582 -0.002 -12.935 1.00 90.62 85 VAL A O 1
ATOM 605 N N . LEU A 1 86 ? 8.741 0.882 -10.886 1.00 90.69 86 LEU A N 1
ATOM 606 C CA . LEU A 1 86 ? 10.035 1.531 -11.129 1.00 90.69 86 LEU A CA 1
ATOM 607 C C . LEU A 1 86 ? 11.135 0.519 -11.476 1.00 90.69 86 LEU A C 1
ATOM 609 O O . LEU A 1 86 ? 11.909 0.745 -12.405 1.00 90.69 86 LEU A O 1
ATOM 613 N N . ALA A 1 87 ? 11.180 -0.627 -10.792 1.00 89.12 87 ALA A N 1
ATOM 614 C CA . ALA A 1 87 ? 12.119 -1.698 -11.117 1.00 89.12 87 ALA A CA 1
ATOM 615 C C . ALA A 1 87 ? 11.853 -2.310 -12.506 1.00 89.12 87 ALA A C 1
ATOM 617 O O . ALA A 1 87 ? 12.792 -2.660 -13.225 1.00 89.12 87 ALA A O 1
ATOM 618 N N . ALA A 1 88 ? 10.586 -2.448 -12.906 1.00 90.75 88 ALA A N 1
ATOM 619 C CA . ALA A 1 88 ? 10.216 -2.912 -14.242 1.00 90.75 88 ALA A CA 1
ATOM 620 C C . ALA A 1 88 ? 10.583 -1.890 -15.330 1.00 90.75 88 ALA A C 1
ATOM 622 O O . ALA A 1 88 ? 11.130 -2.272 -16.362 1.00 90.75 88 ALA A O 1
ATOM 623 N N . VAL A 1 89 ? 10.369 -0.596 -15.072 1.00 91.88 89 VAL A N 1
ATOM 624 C CA . VAL A 1 89 ? 10.808 0.504 -15.944 1.00 91.88 89 VAL A CA 1
ATOM 625 C C . VAL A 1 89 ? 12.324 0.501 -16.109 1.00 91.88 89 VAL A C 1
ATOM 627 O O . VAL A 1 89 ? 12.798 0.549 -17.240 1.00 91.88 89 VAL A O 1
ATOM 630 N N . GLY A 1 90 ? 13.085 0.365 -15.019 1.00 90.31 90 GLY A N 1
ATOM 631 C CA . GLY A 1 90 ? 14.546 0.281 -15.078 1.00 90.31 90 GLY A CA 1
ATOM 632 C C . GLY A 1 90 ? 15.040 -0.894 -15.927 1.00 90.31 90 GLY A C 1
ATOM 633 O O . GLY A 1 90 ? 15.955 -0.733 -16.730 1.00 90.31 90 GLY A O 1
ATOM 634 N N . ARG A 1 91 ? 14.387 -2.060 -15.823 1.00 88.00 91 ARG A N 1
ATOM 635 C CA . ARG A 1 91 ? 14.690 -3.231 -16.664 1.00 88.00 91 ARG A CA 1
ATOM 636 C C . ARG A 1 91 ? 14.337 -3.007 -18.135 1.00 88.00 91 ARG A C 1
ATOM 638 O O . ARG A 1 91 ? 15.128 -3.348 -19.008 1.00 88.00 91 ARG A O 1
ATOM 645 N N . ALA A 1 92 ? 13.177 -2.414 -18.410 1.00 88.81 92 ALA A N 1
ATOM 646 C CA . ALA A 1 92 ? 12.737 -2.112 -19.770 1.00 88.81 92 ALA A CA 1
ATOM 647 C C . ALA A 1 92 ? 13.591 -1.023 -20.446 1.00 88.81 92 ALA A C 1
ATOM 649 O O . ALA A 1 92 ? 13.722 -1.018 -21.666 1.00 88.81 92 ALA A O 1
ATOM 650 N N . ALA A 1 93 ? 14.189 -0.118 -19.667 1.00 86.31 93 ALA A N 1
ATOM 651 C CA . ALA A 1 93 ? 15.040 0.960 -20.163 1.00 86.31 93 ALA A CA 1
ATOM 652 C C . ALA A 1 93 ? 16.432 0.499 -20.639 1.00 86.31 93 ALA A C 1
ATOM 654 O O . ALA A 1 93 ? 1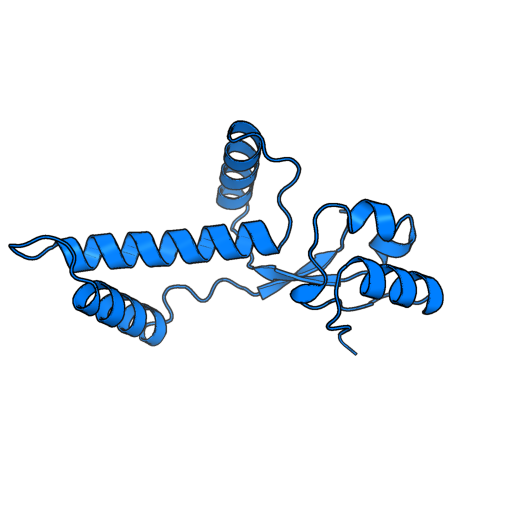7.136 1.286 -21.263 1.00 86.31 93 ALA A O 1
ATOM 655 N N . GLY A 1 94 ? 16.834 -0.754 -20.387 1.00 77.69 94 GLY A N 1
ATOM 656 C CA . GLY A 1 94 ? 18.148 -1.283 -20.782 1.00 77.69 94 GLY A CA 1
ATOM 657 C C . GLY A 1 94 ? 18.371 -1.455 -22.295 1.00 77.69 94 GLY A C 1
ATOM 658 O O . GLY A 1 94 ? 19.465 -1.839 -22.699 1.00 77.69 94 GLY A O 1
ATOM 659 N N . GLY A 1 95 ? 17.358 -1.198 -23.133 1.00 68.62 95 GLY A N 1
ATOM 660 C CA . GLY A 1 95 ? 17.446 -1.257 -24.596 1.00 68.62 95 GLY A CA 1
ATOM 661 C C . GLY A 1 95 ? 17.693 0.104 -25.265 1.00 68.62 95 GLY A C 1
ATOM 662 O O . GLY A 1 95 ? 17.390 1.161 -24.710 1.00 68.62 95 GLY A O 1
ATOM 663 N N . ALA A 1 96 ? 18.200 0.082 -26.502 1.00 59.69 96 ALA A N 1
ATOM 664 C CA . ALA A 1 96 ? 18.352 1.273 -27.339 1.00 59.69 96 ALA A CA 1
ATOM 665 C C . ALA A 1 96 ? 16.964 1.807 -27.749 1.00 59.69 96 ALA A C 1
ATOM 667 O O . ALA A 1 96 ? 16.356 1.312 -28.692 1.00 59.69 96 ALA A O 1
ATOM 668 N N . GLY A 1 97 ? 16.433 2.775 -27.000 1.00 76.06 97 GLY A N 1
ATOM 669 C CA . GLY A 1 97 ? 15.112 3.368 -27.262 1.00 76.06 97 GLY A CA 1
ATOM 670 C C . GLY A 1 97 ? 14.322 3.782 -26.019 1.00 76.06 97 GLY A C 1
ATOM 671 O O . GLY A 1 97 ? 13.274 4.408 -26.155 1.00 76.06 97 GLY A O 1
ATOM 672 N N . GLY A 1 98 ? 14.823 3.478 -24.818 1.00 83.75 98 GLY A N 1
ATOM 673 C CA . GLY A 1 98 ? 14.120 3.770 -23.569 1.00 83.75 98 GLY A CA 1
ATOM 674 C C . GLY A 1 98 ? 12.981 2.782 -23.276 1.00 83.75 98 GLY A C 1
ATOM 675 O O . GLY A 1 98 ? 12.737 1.847 -24.043 1.00 83.75 98 GLY A O 1
ATOM 676 N N . PRO A 1 99 ? 12.294 2.936 -22.132 1.00 88.19 99 PRO A N 1
ATOM 677 C CA . PRO A 1 99 ? 11.284 1.980 -21.700 1.00 88.19 99 PRO A CA 1
ATOM 678 C C . PRO A 1 99 ? 10.021 2.073 -22.567 1.00 88.19 99 PRO A C 1
ATOM 680 O O . PRO A 1 99 ? 9.413 3.134 -22.696 1.00 88.19 99 PRO A O 1
ATOM 683 N N . THR A 1 100 ? 9.572 0.940 -23.109 1.00 91.06 100 THR A N 1
ATOM 684 C CA . THR A 1 100 ? 8.269 0.826 -23.783 1.00 91.06 100 THR A CA 1
ATOM 685 C C . THR A 1 100 ? 7.224 0.240 -22.838 1.00 91.06 100 THR A C 1
ATOM 687 O O . THR A 1 100 ? 7.549 -0.535 -21.938 1.00 91.06 100 THR A O 1
ATOM 690 N N . ARG A 1 101 ? 5.940 0.556 -23.056 1.00 92.25 101 ARG A N 1
ATOM 691 C CA . ARG A 1 101 ? 4.836 -0.007 -22.256 1.00 92.25 101 ARG A CA 1
ATOM 692 C C . ARG A 1 101 ? 4.834 -1.538 -22.268 1.00 92.25 101 ARG A C 1
ATOM 694 O O . ARG A 1 101 ? 4.640 -2.153 -21.224 1.00 92.25 101 ARG A O 1
ATOM 701 N N . GLU A 1 102 ? 5.073 -2.135 -23.433 1.00 93.31 102 GLU A N 1
ATOM 702 C CA . GLU A 1 102 ? 5.136 -3.590 -23.588 1.00 93.31 102 GLU A CA 1
ATOM 703 C C . GLU A 1 102 ? 6.366 -4.184 -22.891 1.00 93.31 102 GLU A C 1
ATOM 705 O O . GLU A 1 102 ? 6.248 -5.179 -22.180 1.00 93.31 102 GLU A O 1
ATO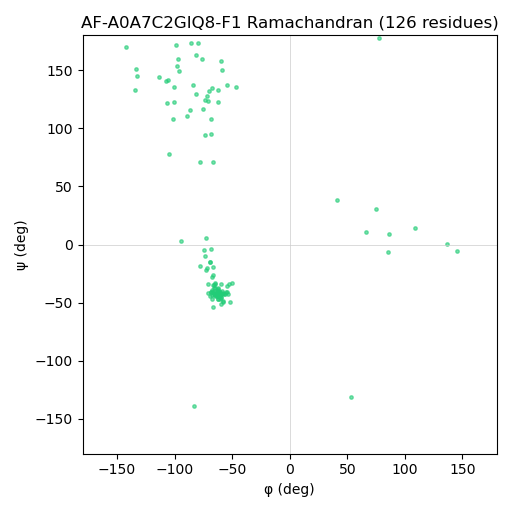M 710 N N . GLY A 1 103 ? 7.529 -3.531 -22.990 1.00 91.06 103 GLY A N 1
ATOM 711 C CA . GLY A 1 103 ? 8.727 -3.945 -22.257 1.00 91.06 103 GLY A CA 1
ATOM 712 C C . GLY A 1 103 ? 8.530 -3.912 -20.739 1.00 91.06 103 GLY A C 1
ATOM 713 O O . GLY A 1 103 ? 8.926 -4.845 -20.042 1.00 91.06 103 GLY A O 1
ATOM 714 N N . VAL A 1 104 ? 7.859 -2.877 -20.220 1.00 93.31 104 VAL A N 1
ATOM 715 C CA . VAL A 1 104 ? 7.506 -2.778 -18.794 1.00 93.31 104 VAL A CA 1
ATOM 716 C C . VAL A 1 104 ? 6.532 -3.886 -18.391 1.00 93.31 104 VAL A C 1
ATOM 718 O O . VAL A 1 104 ? 6.736 -4.515 -17.354 1.00 93.31 104 VAL A O 1
ATOM 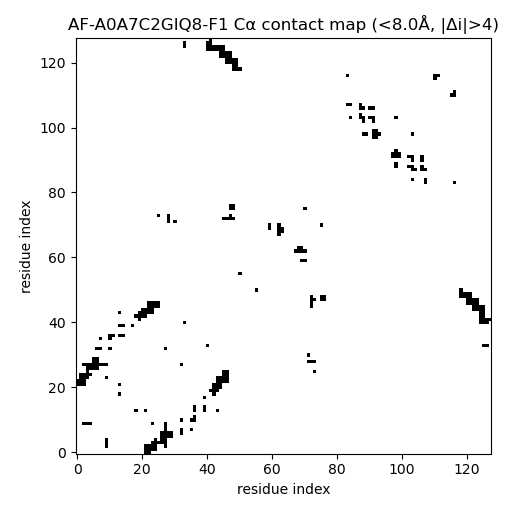721 N N . ARG A 1 105 ? 5.508 -4.166 -19.210 1.00 93.75 105 ARG A N 1
ATOM 722 C CA . ARG A 1 105 ? 4.544 -5.250 -18.964 1.00 93.75 105 ARG A CA 1
ATOM 723 C C . ARG A 1 105 ? 5.245 -6.606 -18.846 1.00 93.75 105 ARG A C 1
ATOM 725 O O . ARG A 1 105 ? 5.056 -7.298 -17.853 1.00 93.75 105 ARG A O 1
ATOM 732 N N . LEU A 1 106 ? 6.112 -6.941 -19.800 1.00 93.31 106 LEU A N 1
ATOM 733 C CA . LEU A 1 106 ? 6.876 -8.193 -19.785 1.00 93.31 106 LEU A CA 1
ATOM 734 C C . LEU A 1 106 ? 7.818 -8.289 -18.574 1.00 93.31 106 LEU A C 1
ATOM 736 O O . LEU A 1 106 ? 7.960 -9.357 -17.978 1.00 93.31 106 LEU A O 1
ATOM 740 N N . ALA A 1 107 ? 8.445 -7.179 -18.177 1.00 91.19 107 ALA A N 1
ATOM 741 C CA . ALA A 1 107 ? 9.292 -7.140 -16.986 1.00 91.19 107 ALA A CA 1
ATOM 742 C C . ALA A 1 107 ? 8.493 -7.354 -15.684 1.00 91.19 107 ALA A C 1
ATOM 744 O O . ALA A 1 107 ? 9.007 -7.991 -14.761 1.00 91.19 107 ALA A O 1
ATOM 745 N N . LEU A 1 108 ? 7.252 -6.857 -15.609 1.00 90.81 108 LEU A N 1
ATOM 746 C CA . LEU A 1 108 ? 6.337 -7.117 -14.491 1.00 90.81 108 LEU A CA 1
ATOM 747 C C . LEU A 1 108 ? 5.897 -8.584 -14.451 1.00 90.81 108 LEU A C 1
ATOM 749 O O . LEU A 1 108 ? 5.993 -9.204 -13.393 1.00 90.81 108 LEU A O 1
ATOM 753 N N . ASP A 1 109 ? 5.486 -9.150 -15.589 1.00 90.69 109 ASP A N 1
ATOM 754 C CA . ASP A 1 109 ? 5.068 -10.557 -15.690 1.00 90.69 109 ASP A CA 1
ATOM 755 C C . ASP A 1 109 ? 6.195 -11.499 -15.238 1.00 90.69 109 ASP A C 1
ATOM 757 O O . ASP A 1 109 ? 5.978 -12.442 -14.473 1.00 90.69 109 ASP A O 1
ATOM 761 N N . ARG A 1 110 ? 7.433 -11.196 -15.644 1.00 88.44 110 ARG A N 1
ATOM 762 C CA . ARG A 1 110 ? 8.619 -11.947 -15.225 1.00 88.44 110 ARG A CA 1
ATOM 763 C C . ARG A 1 110 ? 8.889 -11.834 -13.724 1.00 88.44 110 ARG A C 1
ATOM 765 O O . ARG A 1 110 ? 9.150 -12.849 -13.087 1.00 88.44 110 ARG A O 1
ATOM 772 N N . ALA A 1 111 ? 8.795 -10.633 -13.150 1.00 84.94 111 ALA A N 1
ATOM 773 C CA . ALA A 1 111 ? 8.969 -10.440 -11.709 1.00 84.94 111 ALA A CA 1
ATOM 774 C C . ALA A 1 111 ? 7.914 -11.215 -10.897 1.00 84.94 111 ALA A C 1
ATOM 776 O O . ALA A 1 111 ? 8.236 -11.856 -9.896 1.00 84.94 111 ALA A O 1
ATOM 777 N N . ALA A 1 112 ? 6.664 -11.222 -11.373 1.00 81.50 112 ALA A N 1
ATOM 778 C CA . ALA A 1 112 ? 5.589 -11.996 -10.766 1.00 81.50 112 ALA A CA 1
ATOM 779 C C . ALA A 1 112 ? 5.871 -13.510 -10.813 1.00 81.50 112 ALA A C 1
ATOM 781 O O . ALA A 1 112 ? 5.706 -14.194 -9.800 1.00 81.50 112 ALA A O 1
ATOM 782 N N . ALA A 1 113 ? 6.344 -14.027 -11.953 1.00 81.94 113 ALA A N 1
ATOM 783 C CA . ALA A 1 113 ? 6.692 -15.440 -12.123 1.00 81.94 113 ALA A CA 1
ATOM 784 C C . ALA A 1 113 ? 7.889 -15.876 -11.256 1.00 81.94 113 ALA A C 1
ATOM 786 O O . ALA A 1 113 ? 7.884 -16.970 -10.697 1.00 81.94 113 ALA A O 1
ATOM 787 N N . GLU A 1 114 ? 8.889 -15.008 -11.096 1.00 79.62 114 GLU A N 1
ATOM 788 C CA . GLU A 1 114 ? 10.066 -15.239 -10.246 1.00 79.62 114 GLU A CA 1
ATOM 789 C C . GLU A 1 114 ? 9.749 -15.109 -8.742 1.00 79.62 114 GLU A C 1
ATOM 791 O O . GLU A 1 114 ? 10.613 -15.342 -7.897 1.00 79.62 114 GLU A O 1
ATOM 796 N N . GLY A 1 115 ? 8.522 -14.715 -8.379 1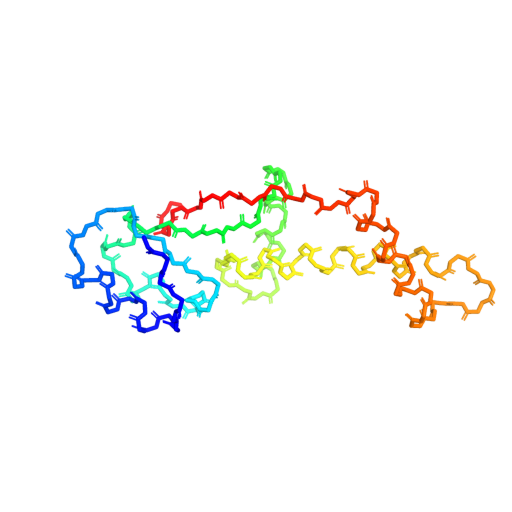.00 65.75 115 GLY A N 1
ATOM 797 C CA . GLY A 1 115 ? 8.133 -14.451 -6.994 1.00 65.75 115 GLY A CA 1
ATOM 798 C C . GLY A 1 115 ? 8.845 -13.241 -6.379 1.00 65.75 115 GLY A C 1
ATOM 799 O O . GLY A 1 115 ? 8.739 -13.021 -5.168 1.00 65.75 115 GLY A O 1
ATOM 800 N N . THR A 1 116 ? 9.553 -12.443 -7.187 1.00 57.22 116 THR A N 1
ATOM 801 C CA . THR A 1 116 ? 10.166 -11.192 -6.743 1.00 57.22 116 THR A CA 1
ATOM 802 C C . THR A 1 116 ? 9.046 -10.205 -6.432 1.00 57.22 116 THR A C 1
ATOM 804 O O . THR A 1 116 ? 8.362 -9.715 -7.325 1.00 57.22 116 THR A O 1
ATOM 807 N N . GLY A 1 117 ? 8.837 -9.929 -5.142 1.00 52.66 117 GLY A N 1
ATOM 808 C CA . GLY A 1 117 ? 7.730 -9.087 -4.681 1.00 52.66 117 GLY A CA 1
ATOM 809 C C . GLY A 1 117 ? 6.605 -9.825 -3.958 1.00 52.66 117 GLY A C 1
ATOM 810 O O . GLY A 1 117 ? 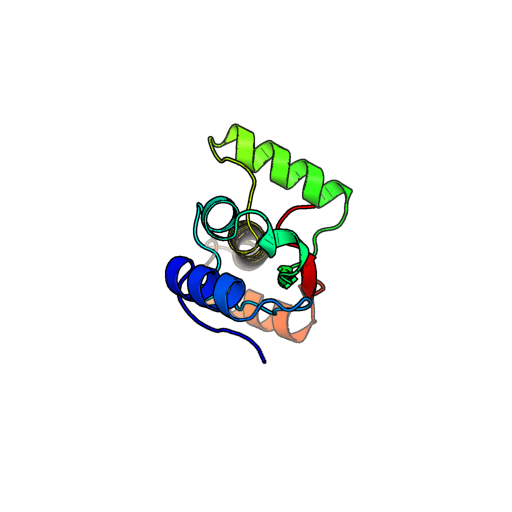5.563 -9.217 -3.726 1.00 52.66 117 GLY A O 1
ATOM 811 N N . ARG A 1 118 ? 6.794 -11.085 -3.526 1.00 51.88 118 ARG A N 1
ATOM 812 C CA . ARG A 1 118 ? 5.994 -11.643 -2.418 1.00 51.88 118 ARG A CA 1
ATOM 813 C C . ARG A 1 118 ? 6.340 -10.905 -1.123 1.00 51.88 118 ARG A C 1
ATOM 815 O O . ARG A 1 118 ? 7.029 -11.433 -0.257 1.00 51.88 118 ARG A O 1
ATOM 822 N N . ALA A 1 119 ? 5.914 -9.654 -1.013 1.00 59.12 119 ALA A N 1
ATOM 823 C CA . ALA A 1 119 ? 5.845 -8.998 0.275 1.00 59.12 119 ALA A CA 1
ATOM 824 C C . ALA A 1 119 ? 4.843 -9.783 1.131 1.00 59.12 119 ALA A C 1
ATOM 826 O O . ALA A 1 119 ? 3.776 -10.178 0.650 1.00 59.12 119 ALA A O 1
ATOM 827 N N . GLY A 1 120 ? 5.231 -10.084 2.372 1.00 63.78 120 GLY A N 1
ATOM 828 C CA . GLY A 1 120 ? 4.332 -10.717 3.328 1.00 63.78 120 GLY A CA 1
ATOM 829 C C . GLY A 1 120 ? 3.062 -9.880 3.447 1.00 63.78 120 GLY A C 1
ATOM 830 O O . GLY A 1 120 ? 3.126 -8.651 3.459 1.00 63.78 120 GLY A O 1
ATOM 831 N N . VAL A 1 121 ? 1.904 -10.532 3.484 1.00 70.06 121 VAL A N 1
ATOM 832 C CA . VAL A 1 121 ? 0.659 -9.873 3.880 1.00 70.06 121 VAL A CA 1
ATOM 833 C C . VAL A 1 121 ? 0.403 -10.283 5.318 1.00 70.06 121 VAL A C 1
ATOM 835 O O . VAL A 1 121 ? 0.090 -11.442 5.588 1.00 70.06 121 VAL A O 1
ATOM 838 N N . GLY A 1 122 ? 0.582 -9.330 6.224 1.00 74.75 122 GLY A N 1
ATOM 839 C CA . GLY A 1 122 ? 0.331 -9.484 7.649 1.00 74.75 122 GLY A CA 1
ATOM 840 C C . GLY A 1 122 ? -1.022 -8.904 8.044 1.00 74.75 122 GLY A C 1
ATOM 841 O O . GLY A 1 122 ? -1.690 -8.226 7.259 1.00 74.75 122 GLY A O 1
ATOM 842 N N . LEU A 1 123 ? -1.420 -9.151 9.290 1.00 74.69 123 LEU A N 1
ATOM 843 C CA . LEU A 1 123 ? -2.543 -8.464 9.920 1.00 74.69 123 LEU A CA 1
ATOM 844 C C . LEU A 1 123 ? -1.993 -7.374 10.834 1.00 74.69 123 LEU A C 1
ATOM 846 O O . LEU A 1 123 ? -1.228 -7.670 11.749 1.00 74.69 123 LEU A O 1
ATOM 850 N N . VAL A 1 124 ? -2.400 -6.128 10.601 1.00 74.88 124 VAL A N 1
ATOM 851 C CA . VAL A 1 124 ? -2.088 -5.006 11.495 1.00 74.88 124 VAL A CA 1
ATOM 852 C C . VAL A 1 124 ? -3.339 -4.583 12.254 1.00 74.88 124 VAL A C 1
ATOM 854 O O . VAL A 1 124 ? -4.443 -4.585 11.709 1.00 74.88 124 VAL A O 1
ATOM 857 N N . GLU A 1 125 ? -3.168 -4.252 13.528 1.00 74.50 125 GLU A N 1
ATOM 858 C CA . GLU A 1 125 ? -4.234 -3.729 14.380 1.00 74.50 125 GLU A CA 1
ATOM 859 C C . GLU A 1 125 ? -4.389 -2.227 14.118 1.00 74.50 125 GLU A C 1
ATOM 861 O O . GLU A 1 125 ? -3.404 -1.485 14.137 1.00 74.50 125 GLU A O 1
ATOM 866 N N . ILE A 1 126 ? -5.610 -1.748 13.864 1.00 68.00 126 ILE A N 1
ATOM 867 C CA . ILE A 1 126 ? -5.837 -0.311 13.668 1.00 68.00 126 ILE A CA 1
ATOM 868 C C . ILE A 1 126 ? -5.739 0.386 15.029 1.00 68.00 126 ILE A C 1
ATOM 870 O O . ILE A 1 126 ? -6.721 0.512 15.750 1.00 68.00 126 ILE A O 1
ATOM 874 N N . GLY A 1 127 ? -4.562 0.903 15.378 1.00 56.16 127 GLY A N 1
ATOM 875 C CA . GLY A 1 127 ? -4.395 1.751 16.561 1.00 56.16 127 GLY A CA 1
ATOM 876 C C . GLY A 1 127 ? -3.177 1.471 17.430 1.00 56.16 127 GLY A C 1
ATOM 877 O O . GLY A 1 127 ? -3.028 2.190 18.422 1.00 56.16 127 GLY A O 1
ATOM 878 N N . ARG A 1 128 ? -2.343 0.495 17.060 1.00 49.25 128 ARG A N 1
ATOM 879 C CA . ARG A 1 128 ? -0.974 0.352 17.566 1.00 49.25 128 ARG A CA 1
ATOM 880 C C . ARG A 1 128 ? 0.024 0.966 16.602 1.00 49.25 128 ARG A C 1
ATOM 882 O O . ARG A 1 128 ? -0.207 0.832 15.382 1.00 49.25 128 ARG A O 1
#

Mean predicted aligned error: 8.28 Å

pLDDT: mean 79.22, std 10.4, range [49.25, 94.0]